Protein AF-A0A6J4LEZ6-F1 (afdb_monomer)

Structure (mmCIF, N/CA/C/O backbone):
data_AF-A0A6J4LEZ6-F1
#
_entry.id   AF-A0A6J4LEZ6-F1
#
loop_
_atom_site.group_PDB
_atom_site.id
_atom_site.type_symbol
_atom_site.label_atom_id
_atom_site.label_alt_id
_atom_site.label_comp_id
_atom_site.label_asym_id
_atom_site.label_entity_id
_atom_site.label_seq_id
_atom_site.pdbx_PDB_ins_code
_atom_site.Cartn_x
_atom_site.Cartn_y
_atom_site.Cartn_z
_atom_site.occupancy
_atom_site.B_iso_or_equiv
_atom_site.auth_seq_id
_atom_site.auth_comp_id
_atom_site.auth_asym_id
_atom_site.auth_atom_id
_atom_site.pdbx_PDB_model_num
ATOM 1 N N . MET A 1 1 ? -7.012 -17.300 -8.731 1.00 53.25 1 MET A N 1
ATOM 2 C CA . MET A 1 1 ? -5.817 -18.093 -9.087 1.00 53.25 1 MET A CA 1
ATOM 3 C C . MET A 1 1 ? -4.598 -17.205 -8.929 1.00 53.25 1 MET A C 1
ATOM 5 O O . MET A 1 1 ? -4.709 -16.020 -9.213 1.00 53.25 1 MET A O 1
ATOM 9 N N . SER A 1 2 ? -3.489 -17.738 -8.417 1.00 79.88 2 SER A N 1
ATOM 10 C CA . SER A 1 2 ? -2.215 -17.012 -8.397 1.00 79.88 2 SER A CA 1
ATOM 11 C C . SER A 1 2 ? -1.542 -17.201 -9.753 1.00 79.88 2 SER A C 1
ATOM 13 O O . SER A 1 2 ? -1.417 -18.339 -10.205 1.00 79.88 2 SER A O 1
ATOM 15 N N . HIS A 1 3 ? -1.155 -16.109 -10.406 1.00 82.19 3 HIS A N 1
ATOM 16 C CA . HIS A 1 3 ? -0.345 -16.152 -11.619 1.00 82.19 3 HIS A CA 1
ATOM 17 C C . HIS A 1 3 ? 1.077 -15.725 -11.250 1.00 82.19 3 HIS A C 1
ATOM 19 O O . HIS A 1 3 ? 1.235 -14.675 -10.621 1.00 82.19 3 HIS A O 1
ATOM 25 N N . PRO A 1 4 ? 2.109 -16.515 -11.594 1.00 89.88 4 PRO A N 1
ATOM 26 C CA . PRO A 1 4 ? 3.479 -16.109 -11.340 1.00 89.88 4 PRO A CA 1
ATOM 27 C C . PRO A 1 4 ? 3.801 -14.875 -12.181 1.00 89.88 4 PRO A C 1
ATOM 29 O O . PRO A 1 4 ? 3.515 -14.830 -13.377 1.00 89.88 4 PRO A O 1
ATOM 32 N N . VAL A 1 5 ? 4.405 -13.880 -11.541 1.00 90.50 5 VAL A N 1
ATOM 33 C CA . VAL A 1 5 ? 4.945 -12.702 -12.214 1.00 90.50 5 VAL A CA 1
ATOM 34 C C . VAL A 1 5 ? 6.427 -12.980 -12.476 1.00 90.50 5 VAL A C 1
ATOM 36 O O . VAL A 1 5 ? 7.174 -13.105 -11.504 1.00 90.50 5 VAL A O 1
ATOM 39 N N . PRO A 1 6 ? 6.865 -13.108 -13.745 1.00 90.44 6 PRO A N 1
ATOM 40 C CA . PRO A 1 6 ? 8.242 -13.492 -14.072 1.00 90.44 6 PRO A CA 1
ATOM 41 C C . PRO A 1 6 ? 9.291 -12.507 -13.549 1.00 90.44 6 PRO A C 1
ATOM 43 O O . PRO A 1 6 ? 10.375 -12.915 -13.148 1.00 90.44 6 PRO A O 1
ATOM 46 N N . ASP A 1 7 ? 8.944 -11.221 -13.521 1.00 91.44 7 ASP A N 1
ATOM 47 C CA . ASP A 1 7 ? 9.754 -10.161 -12.933 1.00 91.44 7 ASP A CA 1
ATOM 48 C C . ASP A 1 7 ? 8.886 -9.314 -11.999 1.00 91.44 7 ASP A C 1
ATOM 50 O O . ASP A 1 7 ? 8.233 -8.347 -12.401 1.00 91.44 7 ASP A O 1
ATOM 54 N N . LEU A 1 8 ? 8.853 -9.714 -10.727 1.00 90.44 8 LEU A N 1
ATOM 55 C CA . LEU A 1 8 ? 8.086 -9.021 -9.696 1.00 90.44 8 LEU A CA 1
ATOM 56 C C . LEU A 1 8 ? 8.559 -7.575 -9.500 1.00 90.44 8 LEU A C 1
ATOM 58 O O . LEU A 1 8 ? 7.750 -6.706 -9.183 1.00 90.44 8 LEU A O 1
ATOM 62 N N . ARG A 1 9 ? 9.852 -7.300 -9.691 1.00 91.44 9 ARG A N 1
ATOM 63 C CA . ARG A 1 9 ? 10.403 -5.961 -9.484 1.00 91.44 9 ARG A CA 1
ATOM 64 C C . ARG A 1 9 ? 9.900 -5.016 -10.562 1.00 91.44 9 ARG A C 1
ATOM 66 O O . ARG A 1 9 ? 9.337 -3.976 -10.227 1.00 91.44 9 ARG A O 1
ATOM 73 N N . SER A 1 10 ? 10.062 -5.395 -11.828 1.00 92.12 10 SER A N 1
ATOM 74 C CA . SER A 1 10 ? 9.543 -4.616 -12.956 1.00 92.12 10 SER A CA 1
ATOM 75 C C . SER A 1 10 ? 8.033 -4.459 -12.880 1.00 92.12 10 SER A C 1
ATOM 77 O O . SER A 1 10 ? 7.520 -3.387 -13.183 1.00 92.12 10 SER A O 1
ATOM 79 N N . TYR A 1 11 ? 7.327 -5.491 -12.412 1.00 93.38 11 TYR A N 1
ATOM 80 C CA . TYR A 1 11 ? 5.894 -5.401 -12.185 1.00 93.38 11 TYR A CA 1
ATOM 81 C C . TYR A 1 11 ? 5.530 -4.378 -11.114 1.00 93.38 11 TYR A C 1
ATOM 8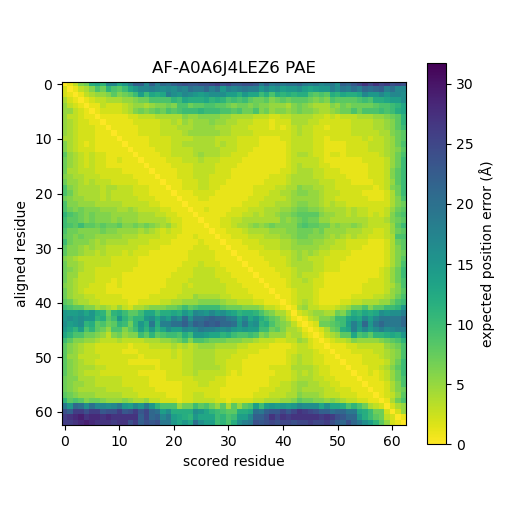3 O O . TYR A 1 11 ? 4.589 -3.639 -11.330 1.00 93.38 11 TYR A O 1
ATOM 91 N N . LEU A 1 12 ? 6.231 -4.317 -9.977 1.00 94.81 12 LEU A N 1
ATOM 92 C CA . LEU A 1 12 ? 5.872 -3.423 -8.870 1.00 94.81 12 LEU A CA 1
ATOM 93 C C . LEU A 1 12 ? 6.232 -1.954 -9.114 1.00 94.81 12 LEU A C 1
ATOM 95 O O . LEU A 1 12 ? 5.599 -1.081 -8.517 1.00 94.81 12 LEU A O 1
ATOM 99 N N . LEU A 1 13 ? 7.238 -1.671 -9.946 1.00 95.75 13 LEU A N 1
ATOM 100 C CA . LEU A 1 13 ? 7.691 -0.308 -10.223 1.00 95.75 13 LEU A CA 1
ATOM 101 C C . LEU A 1 13 ? 6.545 0.591 -10.709 1.00 95.75 13 LEU A C 1
ATOM 103 O O . LEU A 1 13 ? 5.795 0.243 -11.616 1.00 95.75 13 LEU A O 1
ATOM 107 N N . GLY A 1 14 ? 6.450 1.783 -10.120 1.00 97.06 14 GLY A N 1
ATOM 108 C CA . GLY A 1 14 ? 5.432 2.774 -10.457 1.00 97.06 14 GLY A CA 1
ATOM 109 C C . GLY A 1 14 ? 4.495 3.106 -9.300 1.00 97.06 14 GLY A C 1
ATOM 110 O O . GLY A 1 14 ? 4.782 2.832 -8.132 1.00 97.06 14 GLY A O 1
ATOM 111 N N . THR A 1 15 ? 3.378 3.747 -9.641 1.00 98.31 15 THR A N 1
ATOM 112 C CA . THR A 1 15 ? 2.384 4.246 -8.686 1.00 98.31 15 THR A CA 1
ATOM 113 C C . THR A 1 15 ? 1.078 3.480 -8.837 1.00 98.31 15 THR A C 1
ATOM 115 O O . THR A 1 15 ? 0.515 3.400 -9.925 1.00 98.31 15 THR A O 1
ATOM 118 N N . TRP A 1 16 ? 0.567 2.982 -7.717 1.00 98.44 16 TRP A N 1
ATOM 119 C CA . TRP A 1 16 ? -0.628 2.152 -7.631 1.00 98.44 16 TRP A CA 1
ATOM 120 C C . TRP A 1 16 ? -1.703 2.862 -6.826 1.00 98.44 16 TRP A C 1
ATOM 122 O O . TRP A 1 16 ? -1.423 3.352 -5.733 1.00 98.44 16 TRP A O 1
ATOM 132 N N . GLY A 1 17 ? -2.941 2.870 -7.320 1.00 98.50 17 GLY A N 1
ATOM 133 C CA . GLY A 1 17 ? -4.099 3.209 -6.495 1.00 98.50 17 GLY A CA 1
ATOM 134 C C . GLY A 1 17 ? -4.382 2.080 -5.505 1.00 98.50 17 GLY A C 1
ATOM 135 O O . GLY A 1 17 ? -4.440 0.915 -5.894 1.00 98.50 17 GLY A O 1
ATOM 136 N N . VAL A 1 18 ? -4.553 2.408 -4.225 1.00 98.19 18 VAL A N 1
ATOM 137 C CA . VAL A 1 18 ? -4.770 1.414 -3.167 1.00 98.19 18 VAL A CA 1
ATOM 138 C C . VAL A 1 18 ? -5.961 1.775 -2.289 1.00 98.19 18 VAL A C 1
ATOM 140 O O . VAL A 1 18 ? -6.180 2.936 -1.937 1.00 98.19 18 VAL A O 1
ATOM 143 N N . ARG A 1 19 ? -6.708 0.741 -1.891 1.00 97.88 19 ARG A N 1
ATOM 144 C CA . ARG A 1 19 ? -7.716 0.799 -0.831 1.00 97.88 19 ARG A CA 1
ATOM 145 C C . ARG A 1 19 ? -7.470 -0.345 0.141 1.00 97.88 19 ARG A C 1
ATOM 147 O O . ARG A 1 19 ? -7.350 -1.492 -0.284 1.00 97.88 19 ARG A O 1
ATOM 154 N N . ARG A 1 20 ? -7.393 -0.047 1.437 1.00 96.75 20 ARG A N 1
ATOM 155 C CA . ARG A 1 20 ? -7.133 -1.041 2.489 1.00 96.75 20 ARG A CA 1
ATOM 156 C C . ARG A 1 20 ? -8.098 -0.892 3.647 1.00 96.75 20 ARG A C 1
ATOM 158 O O . ARG A 1 20 ? -8.555 0.210 3.934 1.00 96.75 20 ARG A O 1
ATOM 165 N N . VAL A 1 21 ? -8.351 -2.005 4.327 1.00 95.81 21 VAL A N 1
ATOM 166 C CA . VAL A 1 21 ? -9.000 -2.023 5.638 1.00 95.81 21 VAL A CA 1
ATOM 167 C C . VAL A 1 21 ? -7.907 -2.000 6.700 1.00 95.81 21 VAL A C 1
ATOM 169 O O . VAL A 1 21 ? -6.940 -2.756 6.615 1.00 95.81 21 VAL A O 1
ATOM 172 N N . LEU A 1 22 ? -8.057 -1.118 7.680 1.00 95.19 22 LEU A N 1
ATOM 173 C CA . LEU A 1 22 ? -7.160 -0.964 8.815 1.00 95.19 22 LEU A CA 1
ATOM 174 C C . LEU A 1 22 ? -7.854 -1.440 10.089 1.00 95.19 22 LEU A C 1
ATOM 176 O O . LEU A 1 22 ? -9.068 -1.298 10.231 1.00 95.19 22 LEU A O 1
ATOM 180 N N . LEU A 1 23 ? -7.068 -1.970 11.021 1.00 95.19 23 LEU A N 1
ATOM 181 C CA . LEU A 1 23 ? -7.503 -2.303 12.373 1.00 95.19 23 LEU A CA 1
ATOM 182 C C . LEU A 1 23 ? -6.702 -1.452 13.357 1.00 95.19 23 LEU A C 1
ATOM 184 O O . LEU A 1 23 ? -5.481 -1.606 13.446 1.00 95.19 23 LEU A O 1
ATOM 188 N N . ASN A 1 24 ? -7.385 -0.586 14.101 1.00 91.62 24 ASN A N 1
ATOM 189 C CA . ASN A 1 24 ? -6.812 0.045 15.276 1.00 91.62 24 ASN A CA 1
ATOM 190 C C . ASN A 1 24 ? -6.734 -1.004 16.391 1.00 91.62 24 ASN A C 1
ATOM 192 O O . ASN A 1 24 ? -7.745 -1.538 16.840 1.00 91.62 24 ASN A O 1
ATOM 196 N N . ARG A 1 25 ? -5.516 -1.346 16.815 1.00 94.38 25 ARG A N 1
ATOM 197 C CA . ARG A 1 25 ? -5.297 -2.370 17.847 1.00 94.38 25 ARG A CA 1
ATOM 198 C C . ARG A 1 25 ? -5.567 -1.869 19.265 1.00 94.38 25 ARG A C 1
ATOM 200 O O . ARG A 1 25 ? -5.653 -2.698 20.160 1.00 94.38 25 ARG A O 1
ATOM 207 N N . ALA A 1 26 ? -5.671 -0.556 19.467 1.00 92.88 26 ALA A N 1
ATOM 208 C CA . ALA A 1 26 ? -5.924 0.014 20.786 1.00 92.88 26 ALA A CA 1
ATOM 209 C C . ALA A 1 26 ? -7.375 -0.205 21.249 1.00 92.88 26 ALA A C 1
ATOM 211 O O . ALA A 1 26 ? -7.603 -0.479 22.420 1.00 92.88 26 ALA A O 1
ATOM 212 N N . ASP A 1 27 ? -8.337 -0.105 20.331 1.00 91.31 27 ASP A N 1
ATOM 213 C CA . ASP A 1 27 ? -9.780 -0.120 20.620 1.00 91.31 27 ASP A CA 1
ATOM 214 C C . ASP A 1 27 ? -10.575 -1.104 19.737 1.00 91.31 27 ASP A C 1
ATOM 216 O O . ASP A 1 27 ? -11.773 -1.290 19.928 1.00 91.31 27 ASP A O 1
ATOM 220 N N . GLY A 1 28 ? -9.925 -1.752 18.766 1.00 92.75 28 GLY A N 1
ATOM 221 C CA . GLY A 1 28 ? -10.567 -2.660 17.817 1.00 92.75 28 GLY A CA 1
ATOM 222 C C . GLY A 1 28 ? -11.296 -1.966 16.660 1.00 92.75 28 GLY A C 1
ATOM 223 O O . GLY A 1 28 ? -11.873 -2.657 15.814 1.00 92.75 28 GLY A O 1
ATOM 224 N N . THR A 1 29 ? -11.258 -0.633 16.570 1.00 93.50 29 THR A N 1
ATOM 225 C CA . THR A 1 29 ? -11.945 0.134 15.525 1.00 93.50 29 THR A CA 1
ATOM 226 C C . THR A 1 29 ? -11.394 -0.216 14.144 1.00 93.50 29 THR A C 1
ATOM 228 O O . THR A 1 29 ? -10.182 -0.304 13.924 1.00 93.50 29 THR A O 1
ATOM 231 N N . ARG A 1 30 ? -12.289 -0.398 13.168 1.00 94.81 30 ARG A N 1
ATOM 232 C CA . ARG A 1 30 ? -11.910 -0.581 11.763 1.00 94.81 30 ARG A CA 1
ATOM 233 C C . ARG A 1 30 ? -11.914 0.755 11.032 1.00 94.81 30 ARG A C 1
ATOM 235 O O . ARG A 1 30 ? -12.817 1.571 11.196 1.00 94.81 30 ARG A O 1
ATOM 242 N N . GLY A 1 31 ? -10.908 0.958 10.195 1.00 95.31 31 GLY A N 1
ATOM 243 C CA . GLY A 1 31 ? -10.800 2.120 9.322 1.00 95.31 31 GLY A CA 1
ATOM 244 C C . GLY A 1 31 ? -10.525 1.720 7.883 1.00 95.31 31 GLY A C 1
ATOM 245 O O . GLY A 1 31 ? -10.309 0.549 7.563 1.00 95.31 31 GLY A O 1
ATOM 246 N N . THR A 1 32 ? -10.495 2.713 7.010 1.00 96.75 32 THR A N 1
ATOM 247 C CA . THR A 1 32 ? -10.081 2.559 5.620 1.00 96.75 32 THR A CA 1
ATOM 248 C C . THR A 1 32 ? -8.943 3.506 5.300 1.00 96.75 32 THR A C 1
ATOM 250 O O . THR A 1 32 ? -8.983 4.674 5.680 1.00 96.75 32 THR A O 1
ATOM 253 N N . PHE A 1 33 ? -7.965 3.019 4.545 1.00 97.06 33 PHE A N 1
ATOM 254 C CA . PHE A 1 33 ? -6.981 3.856 3.869 1.00 97.06 33 PHE A CA 1
ATOM 255 C C . PHE A 1 33 ? -7.293 3.882 2.377 1.00 97.06 33 PHE A C 1
ATOM 257 O O . PHE A 1 33 ? -7.452 2.817 1.774 1.00 97.06 33 PHE A O 1
ATOM 264 N N . T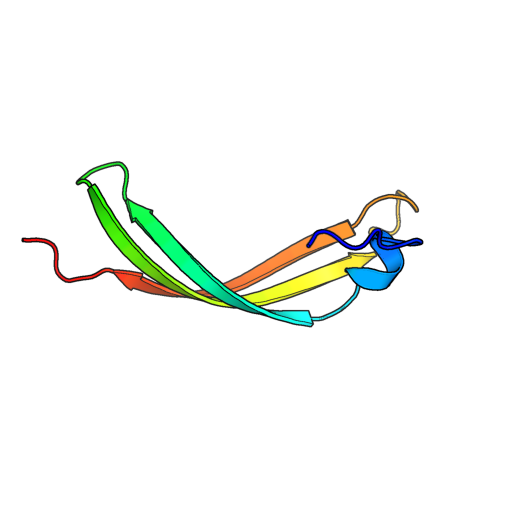HR A 1 34 ? -7.348 5.076 1.791 1.00 98.19 34 THR A N 1
ATOM 265 C CA . THR A 1 34 ? -7.424 5.268 0.337 1.00 98.19 34 THR A CA 1
ATOM 266 C C . THR A 1 34 ? -6.304 6.200 -0.089 1.00 98.19 34 THR A C 1
ATOM 268 O O . THR A 1 34 ? -6.128 7.272 0.492 1.00 98.19 34 THR A O 1
ATOM 271 N N . GLY A 1 35 ? -5.536 5.797 -1.096 1.00 98.25 35 GLY A N 1
ATOM 272 C CA . GLY A 1 35 ? -4.396 6.583 -1.534 1.00 98.25 35 GLY A CA 1
ATOM 273 C C . GLY A 1 35 ? -3.588 5.912 -2.625 1.00 98.25 35 GLY A C 1
ATOM 274 O O . GLY A 1 35 ? -4.112 5.157 -3.445 1.00 98.25 35 GLY A O 1
ATOM 275 N N . THR A 1 36 ? -2.292 6.198 -2.608 1.00 98.69 36 THR A N 1
ATOM 276 C CA . THR A 1 36 ? -1.316 5.662 -3.549 1.00 98.69 36 THR A CA 1
ATOM 277 C C . THR A 1 36 ? -0.200 4.916 -2.830 1.00 98.69 36 THR A C 1
ATOM 279 O O . THR A 1 36 ? 0.205 5.301 -1.731 1.00 98.69 36 THR A O 1
ATOM 282 N N . ALA A 1 37 ? 0.308 3.868 -3.475 1.00 98.38 37 ALA A N 1
ATOM 283 C CA . ALA A 1 37 ? 1.562 3.211 -3.137 1.00 98.38 37 ALA A CA 1
ATOM 284 C C . ALA A 1 37 ? 2.538 3.390 -4.300 1.00 98.38 37 ALA A C 1
ATOM 286 O O . ALA A 1 37 ? 2.212 3.061 -5.437 1.00 98.38 37 ALA A O 1
ATOM 287 N N . CYS A 1 38 ? 3.715 3.938 -4.026 1.00 98.31 38 CYS A N 1
ATOM 288 C CA . CYS A 1 38 ? 4.749 4.189 -5.018 1.00 98.31 38 CYS A CA 1
ATOM 289 C C . CYS A 1 38 ? 5.970 3.323 -4.718 1.00 98.31 38 CYS A C 1
ATOM 291 O O . CYS A 1 38 ? 6.468 3.321 -3.587 1.00 98.31 38 CYS A O 1
ATOM 293 N N . PHE A 1 39 ? 6.438 2.607 -5.739 1.00 97.12 39 PHE A N 1
ATOM 294 C CA . PHE A 1 39 ? 7.667 1.830 -5.712 1.00 97.12 39 PHE A CA 1
ATOM 295 C C . PHE A 1 39 ? 8.666 2.434 -6.694 1.00 97.12 39 PHE A C 1
ATOM 297 O O . PHE A 1 39 ? 8.407 2.497 -7.898 1.00 97.12 39 PHE A O 1
ATOM 304 N N . THR A 1 40 ? 9.822 2.858 -6.186 1.00 95.56 40 THR A N 1
ATOM 305 C CA . THR A 1 40 ? 10.918 3.403 -6.999 1.00 95.56 40 THR A CA 1
ATOM 306 C C . THR A 1 40 ? 12.191 2.582 -6.810 1.00 95.56 40 THR A C 1
ATOM 308 O O . THR A 1 40 ? 12.376 1.995 -5.739 1.00 95.56 40 THR A O 1
ATOM 311 N N . PRO A 1 41 ? 13.115 2.567 -7.787 1.00 93.69 41 PRO A N 1
ATOM 312 C CA . PRO A 1 41 ? 14.409 1.918 -7.607 1.00 93.69 41 PRO A CA 1
ATOM 313 C C . PRO A 1 41 ? 15.168 2.522 -6.419 1.00 93.69 41 PRO A C 1
ATOM 315 O O . PRO A 1 41 ? 15.200 3.746 -6.259 1.00 93.69 41 PRO A O 1
ATOM 318 N N . LEU A 1 42 ? 15.795 1.678 -5.601 1.00 90.06 42 LEU A N 1
ATOM 319 C CA . LEU A 1 42 ? 16.796 2.121 -4.633 1.00 90.06 42 LEU A CA 1
ATOM 320 C C . LEU A 1 42 ? 18.166 2.078 -5.327 1.00 90.06 42 LEU A C 1
ATOM 322 O O . LEU A 1 42 ? 18.545 1.038 -5.849 1.00 90.06 42 LEU A O 1
ATOM 326 N N . HIS A 1 43 ? 18.866 3.214 -5.414 1.00 77.25 43 HIS A N 1
ATOM 327 C CA . HIS A 1 43 ? 20.075 3.331 -6.248 1.00 77.25 43 HIS A CA 1
ATOM 328 C C . HIS A 1 43 ? 21.235 2.433 -5.789 1.00 77.25 43 HIS A C 1
ATOM 330 O O . HIS A 1 43 ? 22.004 1.980 -6.631 1.00 77.25 43 HIS A O 1
ATOM 336 N N . ASP A 1 44 ? 21.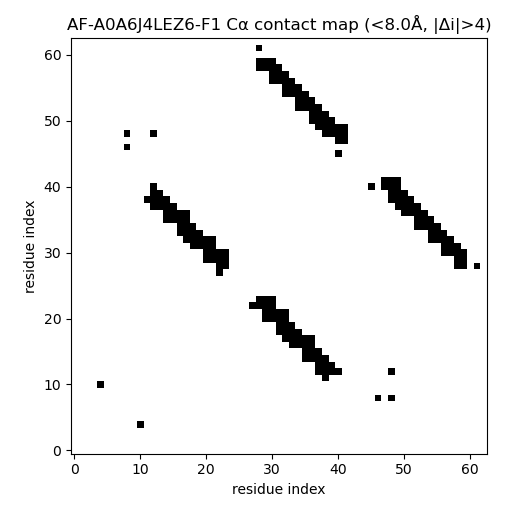321 2.135 -4.491 1.00 77.00 44 ASP A N 1
ATOM 337 C CA . ASP A 1 44 ? 22.461 1.417 -3.903 1.00 77.00 44 ASP A CA 1
ATOM 338 C C . ASP A 1 44 ? 22.306 -0.113 -3.923 1.00 77.00 44 ASP A C 1
ATOM 340 O O . ASP A 1 44 ? 23.264 -0.839 -3.673 1.00 77.00 44 ASP A O 1
ATOM 344 N N . ASP A 1 45 ? 21.107 -0.614 -4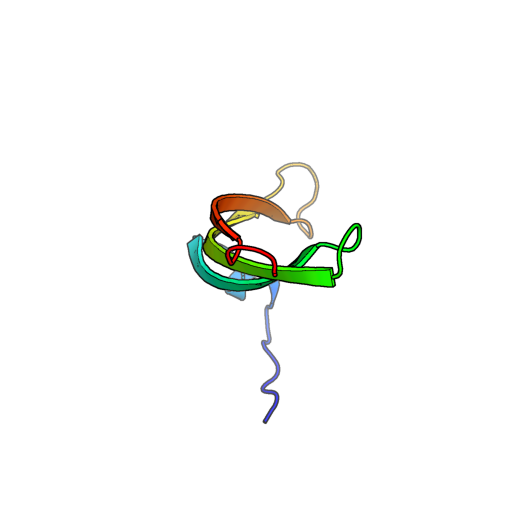.234 1.00 78.50 45 ASP A N 1
ATOM 345 C CA . ASP A 1 45 ? 20.838 -2.043 -4.371 1.00 78.50 45 ASP A CA 1
ATOM 346 C C . ASP A 1 45 ? 19.860 -2.288 -5.523 1.00 78.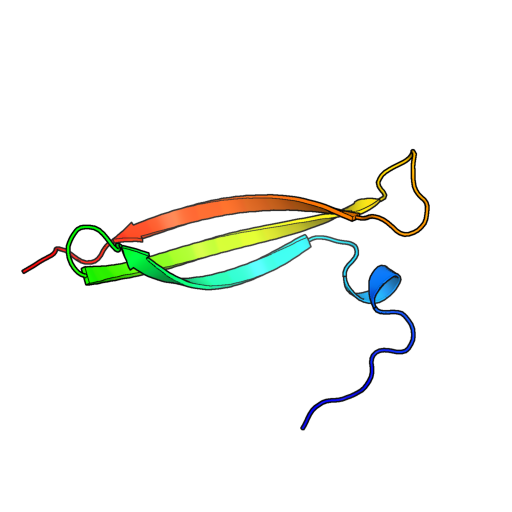50 45 ASP A C 1
ATOM 348 O O . ASP A 1 45 ? 18.662 -1.994 -5.451 1.00 78.50 45 ASP A O 1
ATOM 352 N N . ALA A 1 46 ? 20.391 -2.882 -6.591 1.00 73.19 46 ALA A N 1
ATOM 353 C CA . ALA A 1 46 ? 19.651 -3.207 -7.796 1.00 73.19 46 ALA A CA 1
ATOM 354 C C . ALA A 1 46 ? 18.538 -4.246 -7.578 1.00 73.19 46 ALA A C 1
ATOM 356 O O . ALA A 1 46 ? 17.730 -4.423 -8.480 1.00 73.19 46 ALA A O 1
ATOM 357 N N . ALA A 1 47 ? 18.439 -4.925 -6.435 1.00 81.69 47 ALA A N 1
ATOM 358 C CA . ALA A 1 47 ? 17.297 -5.788 -6.125 1.00 81.69 47 ALA A CA 1
ATOM 359 C C . ALA A 1 47 ? 16.200 -5.063 -5.324 1.00 81.69 47 ALA A C 1
ATOM 361 O O . ALA A 1 47 ? 15.050 -5.507 -5.309 1.00 81.69 47 ALA A O 1
ATOM 362 N N . SER A 1 48 ? 16.524 -3.929 -4.700 1.00 89.88 48 SER A N 1
ATOM 363 C CA . SER A 1 48 ? 15.650 -3.261 -3.740 1.00 89.88 48 SER A CA 1
ATOM 364 C C . SER A 1 48 ? 14.737 -2.204 -4.360 1.00 89.88 48 SER A C 1
ATOM 366 O O . SER A 1 48 ? 15.042 -1.541 -5.360 1.00 89.88 48 SER A O 1
ATOM 368 N N . LEU A 1 49 ? 13.586 -2.026 -3.710 1.00 94.44 49 LEU A N 1
ATOM 369 C CA . LEU A 1 49 ? 12.607 -0.989 -4.010 1.00 94.44 49 LEU A CA 1
ATOM 370 C C . LEU A 1 49 ? 12.415 -0.101 -2.785 1.00 94.44 49 LEU A C 1
ATOM 372 O O . LEU A 1 49 ? 12.203 -0.582 -1.672 1.00 94.44 49 LEU A O 1
ATOM 376 N N . ARG A 1 50 ? 12.423 1.212 -3.003 1.00 95.06 50 ARG A N 1
ATOM 377 C CA . ARG A 1 50 ? 11.882 2.158 -2.032 1.00 95.06 50 ARG A CA 1
ATOM 378 C C . ARG A 1 50 ? 10.367 2.148 -2.159 1.00 95.06 50 ARG A C 1
ATOM 380 O O . ARG A 1 50 ? 9.842 2.345 -3.251 1.00 95.06 50 ARG A O 1
ATOM 387 N N . TRP A 1 51 ? 9.688 1.983 -1.032 1.00 95.88 51 TRP A N 1
ATOM 388 C CA . TRP A 1 51 ? 8.236 2.058 -0.936 1.00 95.88 51 TRP A CA 1
ATOM 389 C C . TRP A 1 51 ? 7.815 3.324 -0.193 1.00 95.88 51 TRP A C 1
ATOM 391 O O . TRP A 1 51 ? 8.380 3.670 0.847 1.00 95.88 51 TRP A O 1
ATOM 401 N N . ARG A 1 52 ? 6.815 4.021 -0.733 1.00 97.38 52 ARG A N 1
ATOM 402 C CA . ARG A 1 52 ? 6.166 5.163 -0.087 1.00 97.38 52 ARG A CA 1
ATOM 403 C C . ARG A 1 52 ? 4.668 5.082 -0.302 1.00 97.38 52 ARG A C 1
ATOM 405 O O . ARG A 1 52 ? 4.218 4.909 -1.431 1.00 97.38 52 ARG A O 1
ATOM 412 N N . GLU A 1 53 ? 3.906 5.327 0.755 1.00 97.75 53 GLU A N 1
ATOM 413 C CA . GLU A 1 53 ? 2.460 5.506 0.651 1.00 97.75 53 GLU A CA 1
ATOM 414 C C . GLU A 1 53 ? 2.034 6.901 1.056 1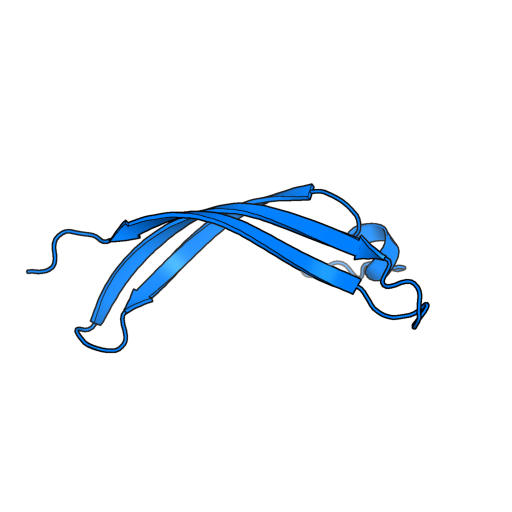.00 97.75 53 GLU A C 1
ATOM 416 O O . GLU A 1 53 ? 2.650 7.557 1.897 1.00 97.75 53 GLU A O 1
ATOM 421 N N . SER A 1 54 ? 0.969 7.361 0.416 1.00 98.31 54 SER A N 1
ATOM 422 C CA . SER A 1 54 ? 0.353 8.641 0.713 1.00 98.31 54 SER A CA 1
ATOM 423 C C . SER A 1 54 ? -1.134 8.552 0.429 1.00 98.31 54 SER A C 1
ATOM 425 O O . SER A 1 54 ? -1.546 8.045 -0.615 1.00 98.31 54 SER A O 1
ATOM 427 N N . GLY A 1 55 ? -1.940 9.017 1.373 1.00 97.62 55 GLY A N 1
ATOM 428 C CA . GLY A 1 55 ? -3.386 8.933 1.286 1.00 97.62 55 GLY A CA 1
ATOM 429 C C . GLY A 1 55 ? -4.048 9.361 2.580 1.00 97.62 55 GLY A C 1
ATOM 430 O O . GLY A 1 55 ? -3.392 9.839 3.508 1.00 97.62 55 GLY A O 1
ATOM 431 N N . THR A 1 56 ? -5.354 9.152 2.630 1.00 98.00 56 THR A N 1
ATOM 432 C CA . THR A 1 56 ? -6.186 9.517 3.77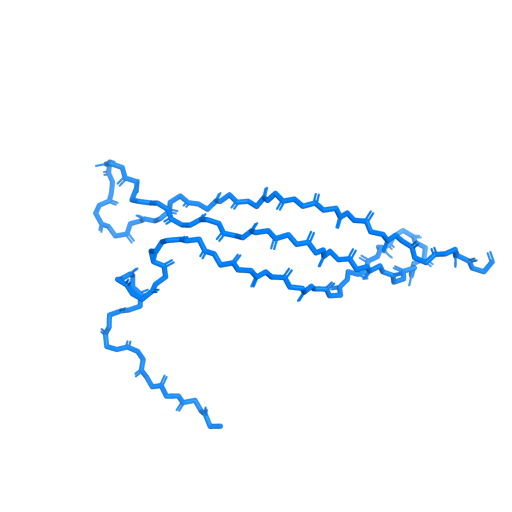0 1.00 98.00 56 THR A CA 1
ATOM 433 C C . THR A 1 56 ? -6.604 8.266 4.516 1.00 98.00 56 THR A C 1
ATOM 435 O O . THR A 1 56 ? -6.993 7.261 3.915 1.00 98.00 56 THR A O 1
ATOM 438 N N . VAL A 1 57 ? -6.543 8.354 5.841 1.00 96.50 57 VAL A N 1
ATOM 439 C CA . VAL A 1 57 ? -7.164 7.382 6.730 1.00 96.50 57 VAL A CA 1
ATOM 440 C C . VAL A 1 57 ? -8.502 7.940 7.194 1.00 96.50 57 VAL A C 1
ATOM 442 O O . VAL A 1 57 ? -8.576 9.063 7.687 1.00 96.50 57 VAL A O 1
ATOM 445 N N . SER A 1 58 ? -9.544 7.132 7.059 1.00 94.12 58 SER A N 1
ATOM 446 C CA . SER A 1 58 ? -10.853 7.378 7.652 1.00 94.12 58 SER A CA 1
ATOM 447 C C . SER A 1 58 ? -11.119 6.274 8.660 1.00 94.12 58 SER A C 1
ATOM 449 O O . SER A 1 58 ? -11.224 5.104 8.293 1.00 94.12 58 SER A O 1
ATOM 451 N N . TRP A 1 59 ? -11.195 6.635 9.932 1.00 92.38 59 TRP A N 1
ATOM 452 C CA . TRP A 1 59 ? -11.656 5.727 10.972 1.00 92.38 59 TRP A CA 1
ATOM 453 C C . TRP A 1 59 ? -13.180 5.783 11.006 1.00 92.38 59 TRP A C 1
ATOM 455 O O . TRP A 1 59 ? -13.753 6.865 10.862 1.00 92.38 59 TRP A O 1
ATOM 465 N N . GLY A 1 60 ? -13.845 4.633 11.156 1.00 78.81 60 GLY A N 1
ATOM 466 C CA . GLY A 1 60 ? -15.249 4.665 11.555 1.00 78.81 60 GLY A CA 1
ATOM 467 C C . GLY A 1 60 ? -15.359 5.438 12.868 1.00 78.81 60 GLY A C 1
ATOM 468 O O . GLY A 1 60 ? -14.424 5.399 13.672 1.00 78.81 60 GLY A O 1
ATOM 469 N N . ALA A 1 61 ? -16.471 6.142 13.092 1.00 64.19 61 ALA A N 1
ATOM 470 C CA . ALA A 1 61 ? -16.805 6.496 14.463 1.00 64.19 61 ALA A CA 1
ATOM 471 C C . ALA A 1 61 ? -16.761 5.178 15.247 1.0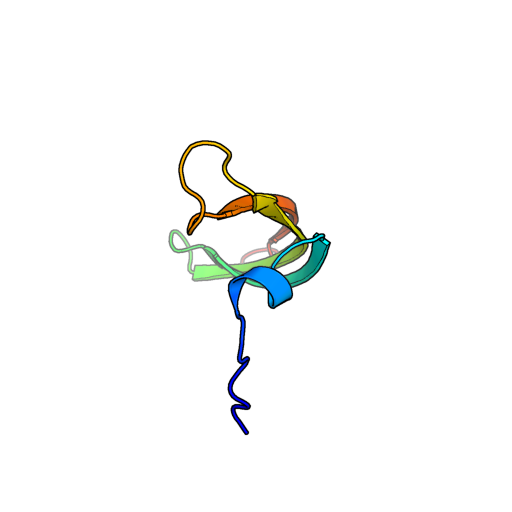0 64.19 61 ALA A C 1
ATOM 473 O O . ALA A 1 61 ? -17.396 4.202 14.833 1.00 64.19 61 ALA A O 1
ATOM 474 N N . GLY A 1 62 ? -15.920 5.106 16.281 1.00 58.91 62 GLY A N 1
ATOM 475 C CA . GLY A 1 62 ? -15.994 4.002 17.231 1.00 58.91 62 GLY A CA 1
ATOM 476 C C . GLY A 1 62 ? -17.426 3.888 17.774 1.00 58.91 62 GLY A C 1
ATOM 477 O O . GLY A 1 62 ? -18.243 4.781 17.521 1.00 58.91 62 GLY A O 1
ATOM 478 N N . PRO A 1 63 ? -17.766 2.797 18.474 1.00 53.03 63 PRO A N 1
ATOM 479 C CA . PRO A 1 63 ? -19.015 2.778 19.231 1.00 53.03 63 PRO A CA 1
ATOM 480 C C . PRO A 1 63 ? -19.170 4.029 20.112 1.00 53.03 63 PRO A C 1
ATOM 482 O O . PRO A 1 63 ? -18.137 4.560 20.586 1.00 53.03 63 PRO A O 1
#

Mean predicted aligned error: 5.34 Å

pLDDT: mean 90.56, std 10.64, range [53.03, 98.69]

Solvent-accessible surface area (backbone atoms only — not comparable to full-atom values): 3967 Å² total; per-residue (Å²): 135,91,74,88,63,94,51,56,65,75,65,56,51,45,77,40,85,44,77,46,82,41,73,41,84,89,79,66,43,52,25,37,38,46,36,39,41,35,30,42,82,33,91,92,36,93,88,45,67,44,76,50,73,53,68,50,78,47,67,54,84,63,135

Sequence (63 aa):
MSHPVPDLRSYLLGTWGVRRVLLNRADGTRGTFTGTACFTPLHDDAASLRWRESGTVSWGAGP

Nearest PDB structures (foldseek):
  7t4r-assembly1_N  TM=4.136E-01  e=7.391E-01  Human betaherpesvirus 5
  1jva-assembly1_A  TM=3.636E-01  e=1.053E+00  Saccharomyces cerevisiae
  1jva-assembly2_B  TM=3.685E-01  e=1.257E+00  Saccharomyces cerevisiae
  1lwt-assembly1_A  TM=3.664E-01  e=1.333E+00  Saccharomyces cerevisiae
  1gpp-assembly1_A  TM=3.655E-01  e=1.791E+00  Saccharomyces cerevisiae

InterPro domains:
  IPR045632 Domain of unknown function DUF6314 [PF19834] (12-60)

Foldseek 3Di:
DDDDDPDVLVVQAAKDWDKDWDADPV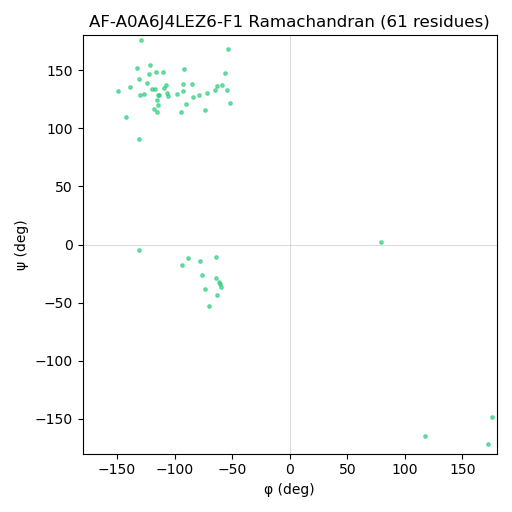QRWIKIWTWIWHWDDDPVDRVDTDIDTDTDIDTDPDD

Organism: NCBI:txid335381

Radius of gyration: 15.69 Å; Cα contacts (8 Å, |Δi|>4): 98; chains: 1; bounding box: 42×28×35 Å

Secondary structure (DSSP, 8-state):
-----S-HHHHH-EEEEEEEEEE-TTT--EEEEEEEEEEEE-TT-TT-EEEEEEEEEEEPPP-